Protein AF-A0A9E3I0H9-F1 (afdb_monomer_lite)

Radius of gyration: 27.9 Å; chains: 1; bounding box: 66×52×66 Å

Secondary structure (DSSP, 8-state):
------SSSSS-----------------------PPPPHHHHHHHHHHTS-HHHHHHHHHHHHHHHHHHHHHHHHHHHHHHHS-GGG--HHHHHHHHHHHHHHHHHHHHHHHHHHHHHHTT---TT---

pLDDT: mean 82.08, std 21.47, range [36.59, 98.31]

Sequence (129 aa):
MKIVKNATLWSLLILISLADSGCSKKEEEEEKPAAKPSFYAKVKTEAEQKEPEELRTEVMKYKEQITAKKLELEKLTTKLQTVPFEEILEEDGKRLEELNRSISTLKKRYDVYIQELRKKGEDTSGLEI

Structure (mmCIF, N/CA/C/O backbone):
data_AF-A0A9E3I0H9-F1
#
_entry.id   AF-A0A9E3I0H9-F1
#
loop_
_atom_site.group_PDB
_atom_site.id
_atom_site.type_symbol
_atom_site.label_atom_id
_atom_site.label_alt_id
_atom_site.label_comp_id
_atom_site.label_asym_id
_atom_site.label_entity_id
_atom_site.label_seq_id
_atom_site.pdbx_PDB_ins_code
_atom_site.Cartn_x
_atom_site.Cartn_y
_atom_site.Cartn_z
_atom_site.occupancy
_atom_site.B_iso_or_equiv
_atom_site.auth_seq_id
_atom_site.auth_comp_id
_atom_site.auth_asym_id
_atom_site.auth_atom_id
_atom_site.pdbx_PDB_model_num
ATOM 1 N N . MET A 1 1 ? -46.914 -38.602 25.830 1.00 42.06 1 MET A N 1
ATOM 2 C CA . MET A 1 1 ? -45.746 -38.583 26.742 1.00 42.06 1 MET A CA 1
ATOM 3 C C . MET A 1 1 ? -44.578 -39.309 26.095 1.00 42.06 1 MET A C 1
ATOM 5 O O . MET A 1 1 ? -44.730 -40.489 25.807 1.00 42.06 1 MET A O 1
ATOM 9 N N . LYS A 1 2 ? -43.451 -38.620 25.880 1.00 36.59 2 LYS A N 1
ATOM 10 C CA . LYS A 1 2 ? -42.071 -39.132 26.021 1.00 36.59 2 LYS A CA 1
ATOM 11 C C . LYS A 1 2 ? -41.110 -37.969 25.768 1.00 36.59 2 LYS A C 1
ATOM 13 O O . LYS A 1 2 ? -40.654 -37.704 24.666 1.00 36.59 2 LYS A O 1
ATOM 18 N N . ILE A 1 3 ? -40.939 -37.234 26.856 1.00 46.12 3 ILE A N 1
ATOM 19 C CA . ILE A 1 3 ? -39.982 -36.164 27.091 1.00 46.12 3 ILE A CA 1
ATOM 20 C C . ILE A 1 3 ? -38.600 -36.817 27.247 1.00 46.12 3 ILE A C 1
ATOM 22 O O . ILE A 1 3 ? -38.444 -37.750 28.032 1.00 46.12 3 ILE A O 1
ATOM 26 N N . VAL A 1 4 ? -37.655 -36.346 26.432 1.00 48.09 4 VAL A N 1
ATOM 27 C CA . VAL A 1 4 ? -36.259 -36.016 26.767 1.00 48.09 4 VAL A CA 1
ATOM 28 C C . VAL A 1 4 ? -35.509 -37.013 27.669 1.00 48.09 4 VAL A C 1
ATOM 30 O O . VAL A 1 4 ? -35.656 -37.011 28.887 1.00 48.09 4 VAL A O 1
ATOM 33 N N . LYS A 1 5 ? -34.614 -37.814 27.076 1.00 50.50 5 LYS A N 1
ATOM 34 C CA . LYS A 1 5 ? -33.576 -38.578 27.792 1.00 50.50 5 LYS A CA 1
ATOM 35 C C . LYS A 1 5 ? -32.272 -38.579 26.994 1.00 50.50 5 LYS A C 1
ATOM 37 O O . LYS A 1 5 ? -31.939 -39.593 26.404 1.00 50.50 5 LYS A O 1
ATOM 42 N N . ASN A 1 6 ? -31.570 -37.447 26.933 1.00 54.28 6 ASN A N 1
ATOM 43 C CA . ASN A 1 6 ? -30.224 -37.401 26.336 1.00 54.28 6 ASN A CA 1
ATOM 44 C C . ASN A 1 6 ? -29.283 -36.370 26.993 1.00 54.28 6 ASN A C 1
ATOM 46 O O . ASN A 1 6 ? -28.329 -35.920 26.373 1.00 54.28 6 ASN A O 1
ATOM 50 N N . ALA A 1 7 ? -29.535 -35.993 28.252 1.00 53.59 7 ALA A N 1
ATOM 51 C CA . ALA A 1 7 ? -28.818 -34.906 28.933 1.00 53.59 7 ALA A CA 1
ATOM 52 C C . ALA A 1 7 ? -28.111 -35.327 30.239 1.00 53.59 7 ALA A C 1
ATOM 54 O O . ALA A 1 7 ? -27.888 -34.495 31.110 1.00 53.59 7 ALA A O 1
ATOM 55 N N . THR A 1 8 ? -27.763 -36.607 30.409 1.00 52.84 8 THR A N 1
ATOM 56 C CA . THR A 1 8 ? -27.234 -37.123 31.691 1.00 52.84 8 THR A CA 1
ATOM 57 C C . THR A 1 8 ? -26.112 -38.153 31.536 1.00 52.84 8 THR A C 1
ATOM 59 O O . THR A 1 8 ? -26.017 -39.084 32.328 1.00 52.84 8 THR A O 1
ATOM 62 N N . LEU A 1 9 ? -25.235 -38.009 30.535 1.00 48.41 9 LEU A N 1
ATOM 63 C CA . LEU A 1 9 ? -24.128 -38.963 30.352 1.00 48.41 9 LEU A CA 1
ATOM 64 C C . LEU A 1 9 ? -22.758 -38.347 30.023 1.00 48.41 9 LEU A C 1
ATOM 66 O O . LEU A 1 9 ? -21.929 -39.002 29.408 1.00 48.41 9 LEU A O 1
ATOM 70 N N . TRP A 1 10 ? -22.511 -37.100 30.434 1.00 43.28 10 TRP A N 1
ATOM 71 C CA . TRP A 1 10 ? -21.215 -36.411 30.267 1.00 43.28 10 TRP A CA 1
ATOM 72 C C . TRP A 1 10 ? -20.662 -35.851 31.595 1.00 43.28 10 TRP A C 1
ATOM 74 O O . TRP A 1 10 ? -19.885 -34.907 31.611 1.00 43.28 10 TRP A O 1
ATOM 84 N N . SER A 1 11 ? -21.069 -36.436 32.730 1.00 42.28 11 SER A N 1
ATOM 85 C CA . SER A 1 11 ? -20.668 -36.008 34.086 1.00 42.28 11 SER A CA 1
ATOM 86 C C . SER A 1 11 ? -19.766 -37.020 34.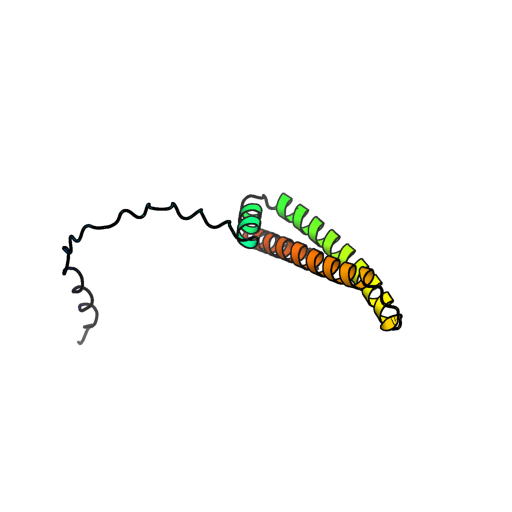814 1.00 42.28 11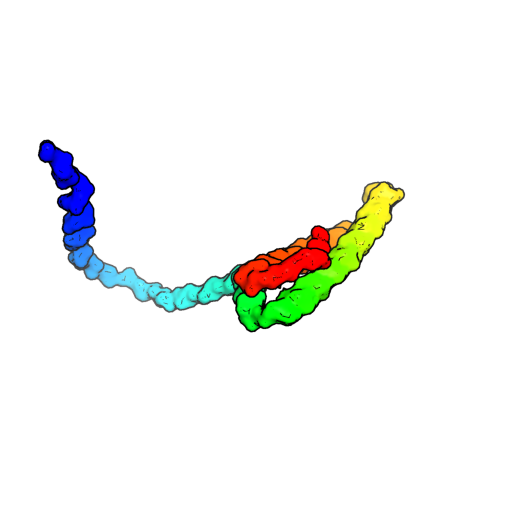 SER A C 1
ATOM 88 O O . SER A 1 11 ? -19.658 -36.973 36.037 1.00 42.28 11 SER A O 1
ATOM 90 N N . LEU A 1 12 ? -19.128 -37.956 34.104 1.00 46.06 12 LEU A N 1
ATOM 91 C CA . LEU A 1 12 ? -18.346 -39.031 34.731 1.00 46.06 12 LEU A CA 1
ATOM 92 C C . LEU A 1 12 ? -16.999 -39.255 34.026 1.00 46.06 12 LEU A C 1
ATOM 94 O O . LEU A 1 12 ? -16.739 -40.312 33.463 1.00 46.06 12 LEU A O 1
ATOM 98 N N . LEU A 1 13 ? -16.153 -38.224 34.010 1.00 47.00 13 LEU A N 1
ATOM 99 C CA . LEU A 1 13 ? -14.759 -38.324 33.553 1.00 47.00 13 LEU A CA 1
ATOM 100 C C . LEU A 1 13 ? -13.880 -37.285 34.268 1.00 47.00 13 LEU A C 1
ATOM 102 O O . LEU A 1 13 ? -13.099 -36.557 33.666 1.00 47.00 13 LEU A O 1
ATOM 106 N N . ILE A 1 14 ? -14.070 -37.188 35.585 1.00 53.91 14 ILE A N 1
ATOM 107 C CA . ILE A 1 14 ? -13.214 -36.445 36.511 1.00 53.91 14 ILE A CA 1
ATOM 108 C C . ILE A 1 14 ? -12.919 -37.408 37.663 1.00 53.91 14 ILE A C 1
ATOM 110 O O . ILE A 1 14 ? -13.870 -37.886 38.276 1.00 53.91 14 ILE A O 1
ATOM 114 N N . LEU A 1 15 ? -11.628 -37.640 37.935 1.00 49.47 15 LEU A N 1
ATOM 115 C CA . LEU A 1 15 ? -10.981 -38.526 38.931 1.00 49.47 15 LEU A CA 1
ATOM 116 C C . LEU A 1 15 ? -10.282 -39.733 38.288 1.00 49.47 15 LEU A C 1
ATOM 118 O O . LEU A 1 15 ? -10.897 -40.424 37.488 1.00 49.47 15 LEU A O 1
ATOM 122 N N . ILE A 1 16 ? -9.036 -39.992 38.732 1.00 46.72 16 ILE A N 1
ATOM 123 C CA . ILE A 1 16 ? -7.984 -40.910 38.218 1.00 46.72 16 ILE A CA 1
ATOM 124 C C . ILE A 1 16 ? -7.006 -40.127 37.306 1.00 46.72 16 ILE A C 1
ATOM 126 O O . ILE A 1 16 ? -7.365 -39.771 36.195 1.00 46.72 16 ILE A O 1
ATOM 130 N N . SER A 1 17 ? -5.778 -39.744 37.675 1.00 44.69 17 SER A N 1
ATOM 131 C CA . SER A 1 17 ? -4.903 -40.122 38.790 1.00 44.69 17 SER A CA 1
ATOM 132 C C . SER A 1 17 ? -3.887 -39.009 39.069 1.00 44.69 17 SER A C 1
ATOM 134 O O . SER A 1 17 ? -3.223 -38.525 38.155 1.00 44.69 17 SER A O 1
ATOM 136 N N . LEU A 1 18 ? -3.727 -38.658 40.345 1.00 49.72 18 LEU A N 1
ATOM 137 C CA . LEU A 1 18 ? -2.473 -38.124 40.872 1.00 49.72 18 LEU A CA 1
ATOM 138 C C . LEU A 1 18 ? -1.513 -39.290 41.158 1.00 49.72 18 LEU A C 1
ATOM 140 O O . LEU A 1 18 ? -1.969 -40.367 41.537 1.00 49.72 18 LEU A O 1
ATOM 144 N N . ALA A 1 19 ? -0.217 -38.973 41.092 1.00 48.56 19 ALA A N 1
ATOM 145 C CA . ALA A 1 19 ? 0.951 -39.714 41.579 1.00 48.56 19 ALA A CA 1
ATOM 146 C C . ALA A 1 19 ? 1.727 -40.548 40.544 1.00 48.56 19 ALA A C 1
ATOM 148 O O . ALA A 1 19 ? 1.590 -41.762 40.477 1.00 48.56 19 ALA A O 1
ATOM 149 N N . ASP A 1 20 ? 2.657 -39.876 39.859 1.00 45.09 20 ASP A N 1
ATOM 150 C CA . ASP A 1 20 ? 3.989 -40.430 39.606 1.00 45.09 20 ASP A CA 1
ATOM 151 C C . ASP A 1 20 ? 5.034 -39.370 39.991 1.00 45.09 20 ASP A C 1
ATOM 153 O O . ASP A 1 20 ? 5.260 -38.376 39.298 1.00 45.09 20 ASP A O 1
ATOM 157 N N . SER A 1 21 ? 5.609 -39.555 41.179 1.00 53.97 21 SER A N 1
ATOM 158 C CA . SER A 1 21 ? 6.717 -38.773 41.720 1.00 53.97 21 SER A CA 1
ATOM 159 C C . SER A 1 21 ? 8.022 -39.443 41.295 1.00 53.97 21 SER A C 1
ATOM 161 O O . SER A 1 21 ? 8.519 -40.328 41.988 1.00 53.97 21 SER A O 1
ATOM 163 N N . GLY A 1 22 ? 8.580 -39.021 40.161 1.00 44.38 22 GLY A N 1
ATOM 164 C CA . GLY A 1 22 ? 9.881 -39.469 39.658 1.00 44.38 22 GLY A CA 1
ATOM 165 C C . GLY A 1 22 ? 10.827 -38.292 39.432 1.00 44.38 22 GLY A C 1
ATOM 166 O O . GLY A 1 22 ? 10.833 -37.674 38.375 1.00 44.38 22 GLY A O 1
ATOM 167 N N . CYS A 1 23 ? 11.629 -37.973 40.445 1.00 56.94 23 CYS A N 1
ATOM 168 C CA . CYS A 1 23 ? 12.692 -36.973 40.410 1.00 56.94 23 CYS A CA 1
ATOM 169 C C . CYS A 1 23 ? 13.856 -37.456 39.523 1.00 56.94 23 CYS A C 1
ATOM 171 O O . CYS A 1 23 ? 14.394 -38.523 39.806 1.00 56.94 23 CYS A O 1
ATOM 173 N N . SER A 1 24 ? 14.258 -36.693 38.493 1.00 39.53 24 SER A N 1
ATOM 174 C CA . SER A 1 24 ? 15.663 -36.471 38.065 1.00 39.53 24 SER A CA 1
ATOM 175 C C . SER A 1 24 ? 15.745 -35.793 36.692 1.00 39.53 24 SER A C 1
ATOM 177 O O . SER A 1 24 ? 15.908 -36.456 35.674 1.00 39.53 24 SER A O 1
ATOM 179 N N . LYS A 1 25 ? 15.687 -34.462 36.681 1.00 44.09 25 LYS A N 1
ATOM 180 C CA . LYS A 1 25 ? 16.672 -33.560 36.057 1.00 44.09 25 LYS A CA 1
ATOM 181 C C . LYS A 1 25 ? 16.080 -32.158 36.047 1.00 44.09 25 LYS A C 1
ATOM 183 O O . LYS A 1 25 ? 15.039 -31.913 35.454 1.00 44.09 25 LYS A O 1
ATOM 188 N N . LYS A 1 26 ? 16.765 -31.261 36.754 1.00 48.66 26 LYS A N 1
ATOM 189 C CA . LYS A 1 26 ? 16.652 -29.820 36.558 1.00 48.66 26 LYS A CA 1
ATOM 190 C C . LYS A 1 26 ? 17.047 -29.537 35.114 1.00 48.66 26 LYS A C 1
ATOM 192 O O . LYS A 1 26 ? 18.230 -29.582 34.799 1.00 48.66 26 LYS A O 1
ATOM 197 N N . GLU A 1 27 ? 16.066 -29.279 34.273 1.00 43.22 27 GLU A N 1
ATOM 198 C CA . GLU A 1 27 ? 16.239 -28.372 33.153 1.00 43.22 27 GLU A CA 1
ATOM 199 C C . GLU A 1 27 ? 15.399 -27.161 33.518 1.00 43.22 27 GLU A C 1
ATOM 201 O O . GLU A 1 27 ? 14.230 -27.268 33.890 1.00 43.22 27 GLU A O 1
ATOM 206 N N . GLU A 1 28 ? 16.109 -26.049 33.605 1.00 39.78 28 GLU A N 1
ATOM 207 C CA . GLU A 1 28 ? 15.607 -24.730 33.914 1.00 39.78 28 GLU A CA 1
ATOM 208 C C . GLU A 1 28 ? 14.351 -24.470 33.076 1.00 39.78 28 GLU A C 1
ATOM 210 O O . GLU A 1 28 ? 14.335 -24.732 31.872 1.00 39.78 28 GLU A O 1
ATOM 215 N N . GLU A 1 29 ? 13.289 -23.970 33.719 1.00 41.91 29 GLU A N 1
ATOM 216 C CA . GLU A 1 29 ? 12.256 -23.212 33.021 1.00 41.91 29 GLU A CA 1
ATOM 217 C C . GLU A 1 29 ? 12.961 -22.024 32.367 1.00 41.91 29 GLU A C 1
ATOM 219 O O . GLU A 1 29 ? 13.110 -20.947 32.943 1.00 41.91 29 GLU A O 1
ATOM 224 N N . GLU A 1 30 ? 13.459 -22.257 31.159 1.00 41.62 30 GLU A N 1
ATOM 225 C CA . GLU A 1 30 ? 13.789 -21.216 30.218 1.00 41.62 30 GLU A CA 1
ATOM 226 C C . GLU A 1 30 ? 12.449 -20.556 29.889 1.00 41.62 30 GLU A C 1
ATOM 228 O O . GLU A 1 30 ? 11.616 -21.097 29.154 1.00 41.62 30 GLU A O 1
ATOM 233 N N . GLU A 1 31 ? 12.199 -19.424 30.548 1.00 47.69 31 GLU A N 1
ATOM 234 C CA . GLU A 1 31 ? 11.137 -18.482 30.235 1.00 47.69 31 GLU A CA 1
ATOM 235 C C . GLU A 1 31 ? 11.149 -18.267 28.719 1.00 47.69 31 GLU A C 1
ATOM 237 O O . GLU A 1 31 ? 11.983 -17.546 28.170 1.00 47.69 31 GLU A O 1
ATOM 242 N N . LYS A 1 32 ? 10.259 -18.983 28.023 1.00 44.19 32 LYS A N 1
ATOM 243 C CA . LYS A 1 32 ? 10.126 -18.942 26.572 1.00 44.19 32 LYS A CA 1
ATOM 244 C C . LYS A 1 32 ? 10.013 -17.466 26.189 1.00 44.19 32 LYS A C 1
ATOM 246 O O . LYS A 1 32 ? 9.013 -16.852 26.572 1.00 44.19 32 LYS A O 1
ATOM 251 N N . PRO A 1 33 ? 10.986 -16.873 25.471 1.00 49.28 33 PRO A N 1
ATOM 252 C CA . PRO A 1 33 ? 10.955 -15.447 25.196 1.00 49.28 33 PRO A CA 1
ATOM 253 C C . PRO A 1 33 ? 9.639 -15.148 24.488 1.00 49.28 33 PRO A C 1
ATOM 255 O O . PRO A 1 33 ? 9.339 -15.760 23.457 1.00 49.28 33 PRO A O 1
ATOM 258 N N . ALA A 1 34 ? 8.828 -14.272 25.091 1.00 60.72 34 ALA A N 1
ATOM 259 C CA . ALA A 1 34 ? 7.513 -13.904 24.588 1.00 60.72 34 ALA A CA 1
ATOM 260 C C . ALA A 1 34 ? 7.607 -13.664 23.076 1.00 60.72 34 ALA A C 1
ATOM 262 O O . ALA A 1 34 ? 8.354 -12.796 22.613 1.00 60.72 34 ALA A O 1
ATOM 263 N N . ALA A 1 35 ? 6.915 -14.502 22.299 1.00 69.50 35 ALA A N 1
ATOM 264 C CA . ALA A 1 35 ? 7.007 -14.481 20.849 1.00 69.50 35 ALA A CA 1
ATOM 265 C C . ALA A 1 35 ? 6.728 -13.056 20.350 1.00 69.50 35 ALA A C 1
ATOM 267 O O . ALA A 1 35 ? 5.686 -12.476 20.662 1.00 69.50 35 ALA A O 1
ATOM 268 N N . LYS A 1 36 ? 7.672 -12.472 19.596 1.00 72.62 36 LYS A N 1
ATOM 269 C CA . LYS A 1 36 ? 7.515 -11.117 19.051 1.00 72.62 36 LYS A CA 1
ATOM 270 C C . LYS A 1 36 ? 6.188 -11.049 18.280 1.00 72.62 36 LYS A C 1
ATOM 272 O O . LYS A 1 36 ? 5.981 -11.883 17.395 1.00 72.62 36 LYS A O 1
ATOM 277 N N . PRO A 1 37 ? 5.306 -10.072 18.565 1.00 76.00 37 PRO A N 1
ATOM 278 C CA . PRO A 1 37 ? 4.014 -10.009 17.901 1.00 76.00 37 PRO A CA 1
ATOM 279 C C . PRO A 1 37 ? 4.202 -9.820 16.395 1.00 76.00 37 PRO A C 1
ATOM 281 O O . PRO A 1 37 ? 5.108 -9.101 15.951 1.00 7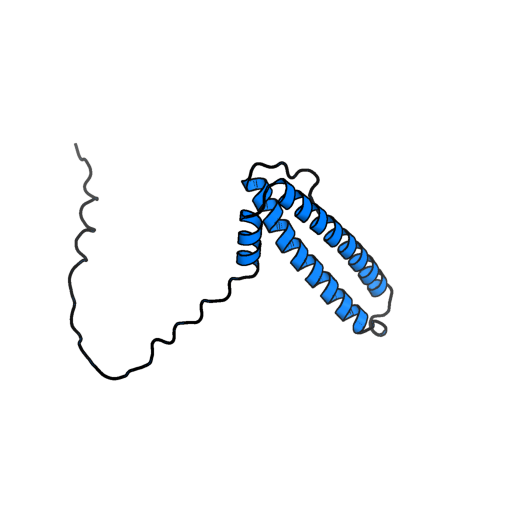6.00 37 PRO A O 1
ATOM 284 N N . SER A 1 38 ? 3.349 -10.485 15.613 1.00 88.69 38 SER A N 1
ATOM 285 C CA . SER A 1 38 ? 3.376 -10.400 14.153 1.00 88.69 38 SER A CA 1
ATOM 286 C C . SER A 1 38 ? 3.172 -8.954 13.692 1.00 88.69 38 SER A C 1
ATOM 288 O O . SER A 1 38 ? 2.565 -8.142 14.393 1.00 88.69 38 SER A O 1
ATOM 290 N N . PHE A 1 39 ? 3.664 -8.617 12.495 1.00 89.62 39 PHE A N 1
ATOM 291 C CA . PHE A 1 39 ? 3.466 -7.285 11.911 1.00 89.62 39 PHE A CA 1
ATOM 292 C C . PHE A 1 39 ? 1.991 -6.866 11.938 1.00 89.62 39 PHE A C 1
ATOM 294 O O . PHE A 1 39 ? 1.671 -5.764 12.368 1.00 89.62 39 PHE A O 1
ATOM 301 N N . TYR A 1 40 ? 1.096 -7.774 11.541 1.00 89.81 40 TYR A N 1
ATOM 302 C CA . TYR A 1 40 ? -0.339 -7.512 11.530 1.00 89.81 40 TYR A CA 1
ATOM 303 C C . TYR A 1 40 ? -0.883 -7.231 12.935 1.00 89.81 40 TYR A C 1
ATOM 305 O O . TYR A 1 40 ? -1.621 -6.269 13.109 1.00 89.81 40 TYR A O 1
ATOM 313 N N . ALA A 1 41 ? -0.480 -8.013 13.944 1.00 91.38 41 ALA A N 1
ATOM 314 C CA . ALA A 1 41 ? -0.904 -7.787 15.325 1.00 91.38 41 ALA A CA 1
ATOM 315 C C . ALA A 1 41 ? -0.469 -6.403 15.831 1.00 91.38 41 ALA A C 1
ATOM 317 O O . ALA A 1 41 ? -1.283 -5.682 16.396 1.00 91.38 41 ALA A O 1
ATOM 318 N N . LYS A 1 42 ? 0.777 -5.996 15.550 1.00 93.88 42 LYS A N 1
ATOM 319 C CA . LYS A 1 42 ? 1.286 -4.667 15.928 1.00 93.88 42 LYS A CA 1
ATOM 320 C C . LYS A 1 42 ? 0.481 -3.537 15.287 1.00 93.88 42 LYS A C 1
ATOM 322 O O . LYS A 1 42 ? 0.058 -2.624 15.981 1.00 93.88 42 LYS A O 1
ATOM 327 N N . VAL A 1 43 ? 0.257 -3.617 13.976 1.00 95.38 43 VAL A N 1
ATOM 328 C CA . VAL A 1 43 ? -0.482 -2.589 13.225 1.00 95.38 43 VAL A CA 1
ATOM 329 C C . VAL A 1 43 ? -1.955 -2.544 13.646 1.00 95.38 43 VAL A C 1
ATOM 331 O O . VAL A 1 43 ? -2.538 -1.469 13.701 1.00 95.38 43 VAL A O 1
ATOM 334 N N . LYS A 1 44 ? -2.558 -3.690 13.986 1.00 95.50 44 LYS A N 1
ATOM 335 C CA . LYS A 1 44 ? -3.929 -3.752 14.509 1.00 95.50 44 LYS A CA 1
ATOM 336 C C . LYS A 1 44 ? -4.046 -3.053 15.861 1.00 95.50 44 LYS A C 1
ATOM 338 O O . LYS A 1 44 ? -4.932 -2.226 16.024 1.00 95.50 44 LYS A O 1
ATOM 343 N N . THR A 1 45 ? -3.136 -3.338 16.792 1.00 96.00 45 THR A N 1
ATOM 344 C CA . THR A 1 45 ? -3.106 -2.664 18.098 1.00 96.00 45 THR A CA 1
ATOM 345 C C . THR A 1 45 ? -2.881 -1.159 17.951 1.00 96.00 45 THR A C 1
ATOM 347 O O . THR A 1 45 ? -3.546 -0.385 18.628 1.00 96.00 45 THR A O 1
ATOM 350 N N . GLU A 1 46 ? -1.994 -0.736 17.044 1.00 96.00 46 GLU A N 1
ATOM 351 C CA . GLU A 1 46 ? -1.797 0.685 16.726 1.00 96.00 46 GLU A CA 1
ATOM 352 C C . GLU A 1 46 ? -3.097 1.333 16.216 1.00 96.00 46 GLU A C 1
ATOM 354 O O . GLU A 1 46 ? -3.456 2.417 16.662 1.00 96.00 46 GLU A O 1
ATOM 359 N N . ALA A 1 47 ? -3.827 0.663 15.318 1.00 96.38 47 ALA A N 1
ATOM 360 C CA . ALA A 1 47 ? -5.072 1.183 14.758 1.00 96.38 47 ALA A CA 1
ATOM 361 C C . ALA A 1 47 ? -6.192 1.308 15.807 1.00 96.38 47 ALA A C 1
ATOM 363 O O . ALA A 1 47 ? -6.884 2.321 15.846 1.00 96.38 47 ALA A O 1
ATOM 364 N N . GLU A 1 48 ? -6.356 0.305 16.673 1.00 97.12 48 GLU A N 1
ATOM 365 C CA . GLU A 1 48 ? -7.390 0.287 17.723 1.00 97.12 48 GLU A CA 1
ATOM 366 C C . GLU A 1 48 ? -7.257 1.491 18.676 1.00 97.12 48 GLU A C 1
ATOM 368 O O . GLU A 1 48 ? -8.264 2.065 19.100 1.00 97.12 48 GLU A O 1
ATOM 373 N N . GLN A 1 49 ? -6.016 1.908 18.952 1.00 97.19 49 GLN A N 1
ATOM 374 C CA . GLN A 1 49 ? -5.673 3.022 19.843 1.00 97.19 49 GLN A CA 1
ATOM 375 C C . GLN A 1 49 ? -5.859 4.413 19.223 1.00 97.19 49 GLN A C 1
ATOM 377 O O . GLN A 1 49 ? -5.826 5.400 19.952 1.00 97.19 49 GLN A O 1
ATOM 382 N N . LYS A 1 50 ? -6.027 4.511 17.901 1.00 96.94 50 LYS A N 1
ATOM 383 C CA . LYS A 1 50 ? -6.158 5.791 17.194 1.00 96.94 50 LYS A CA 1
ATOM 384 C C . LYS A 1 50 ? -7.605 6.248 17.121 1.00 96.94 50 LYS A C 1
ATOM 386 O O . LYS A 1 50 ? -8.505 5.445 16.873 1.00 96.94 50 LYS A O 1
ATOM 391 N N . GLU A 1 51 ? -7.827 7.547 17.253 1.00 97.50 51 GLU A N 1
ATOM 392 C CA . GLU A 1 51 ? -9.142 8.145 17.026 1.00 97.50 51 GLU A CA 1
ATOM 393 C C . GLU A 1 51 ? -9.528 8.112 15.533 1.00 97.50 51 GLU A C 1
ATOM 395 O O . GLU A 1 51 ? -8.646 8.066 14.666 1.00 97.50 51 GLU A O 1
ATOM 400 N N . PRO A 1 52 ? -10.833 8.138 15.198 1.00 97.06 52 PRO A N 1
ATOM 401 C CA . PRO A 1 52 ? -11.305 8.106 13.813 1.00 97.06 52 PRO A CA 1
ATOM 402 C C . PRO A 1 52 ? -10.639 9.127 12.878 1.00 97.06 52 PRO A C 1
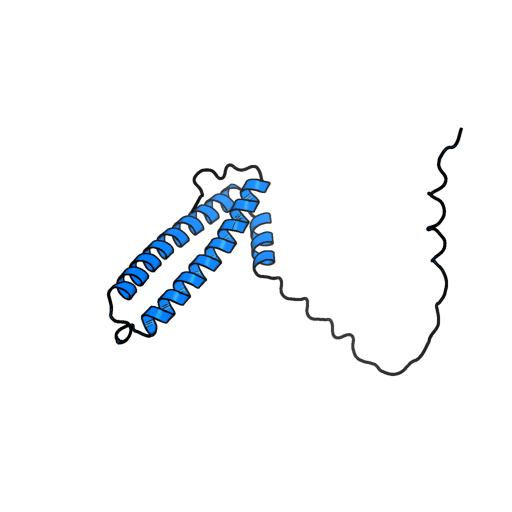ATOM 404 O O . PRO A 1 52 ? -10.225 8.781 11.770 1.00 97.06 52 PRO A O 1
ATOM 407 N N . GLU A 1 53 ? -10.465 10.372 13.327 1.00 96.62 53 GLU A N 1
ATOM 408 C CA . GLU A 1 53 ? -9.838 11.431 12.523 1.00 96.62 53 GLU A CA 1
ATOM 409 C C . GLU A 1 53 ? -8.360 11.136 12.212 1.00 96.62 53 GLU A C 1
ATOM 411 O O . GLU A 1 53 ? -7.890 11.347 11.086 1.00 96.62 53 GLU A O 1
ATOM 416 N N . GLU A 1 54 ? -7.627 10.582 13.181 1.00 97.56 54 GLU A N 1
ATOM 417 C CA . GLU A 1 54 ? -6.236 10.170 12.989 1.00 97.56 54 GLU A CA 1
ATOM 418 C C . GLU A 1 54 ? -6.135 8.985 12.030 1.00 97.56 54 GLU A C 1
ATOM 420 O O . GLU A 1 54 ? -5.291 8.979 11.132 1.00 97.56 54 GLU A O 1
ATOM 425 N N . LEU A 1 55 ? -7.014 7.989 12.188 1.00 97.50 55 LEU A N 1
ATOM 426 C CA . LEU A 1 55 ? -7.089 6.846 11.281 1.00 97.50 55 LEU A CA 1
ATOM 427 C C . LEU A 1 55 ? -7.352 7.304 9.847 1.00 97.50 55 LEU A C 1
ATOM 429 O O . LEU A 1 55 ? -6.677 6.844 8.928 1.00 97.50 55 LEU A O 1
ATOM 433 N N . ARG A 1 56 ? -8.282 8.245 9.650 1.00 96.75 56 ARG A N 1
ATOM 434 C CA . ARG A 1 56 ? -8.604 8.794 8.328 1.00 96.75 56 ARG A CA 1
ATOM 435 C C . ARG A 1 56 ? -7.417 9.526 7.712 1.00 96.75 56 ARG A C 1
ATOM 437 O O . ARG A 1 56 ? -7.120 9.324 6.536 1.00 96.75 56 ARG A O 1
ATOM 444 N N . THR A 1 57 ? -6.704 10.315 8.512 1.00 97.25 57 THR A N 1
ATOM 445 C CA . THR A 1 57 ? -5.484 11.015 8.083 1.00 97.25 57 THR A CA 1
ATOM 446 C C . THR A 1 57 ? -4.402 10.032 7.633 1.00 97.25 57 THR A C 1
ATOM 448 O O . THR A 1 57 ? -3.831 10.177 6.552 1.00 97.25 57 THR A O 1
ATOM 451 N N . GLU A 1 58 ? -4.151 8.984 8.418 1.00 97.38 58 GLU A N 1
ATOM 452 C CA . GLU A 1 58 ? -3.160 7.958 8.080 1.00 97.38 58 GLU A CA 1
ATOM 453 C C . GLU A 1 58 ? -3.568 7.141 6.846 1.00 97.38 58 GLU A C 1
ATOM 455 O O . GLU A 1 58 ? -2.739 6.860 5.981 1.00 97.38 58 GLU A O 1
ATOM 460 N N . VAL A 1 59 ? -4.853 6.804 6.708 1.00 97.69 59 VAL A N 1
ATOM 461 C CA . VAL A 1 59 ? -5.386 6.125 5.519 1.00 97.69 59 VAL A CA 1
ATOM 462 C C . VAL A 1 59 ? -5.170 6.960 4.260 1.00 97.69 59 VAL A C 1
ATOM 464 O O . VAL A 1 59 ? -4.672 6.427 3.267 1.00 97.69 59 VAL A O 1
ATOM 467 N N . MET A 1 60 ? -5.480 8.259 4.302 1.00 97.50 60 MET A N 1
ATOM 468 C CA . MET A 1 60 ? -5.243 9.175 3.180 1.00 97.50 60 MET A CA 1
ATOM 469 C C . MET A 1 60 ? -3.761 9.229 2.809 1.00 97.50 60 MET A C 1
ATOM 471 O O . MET A 1 60 ? -3.397 9.055 1.646 1.00 97.50 60 MET A O 1
ATOM 475 N N . LYS A 1 61 ? -2.891 9.346 3.812 1.00 97.62 61 LYS A N 1
ATOM 476 C CA . LYS A 1 61 ? -1.440 9.339 3.626 1.00 97.62 61 LYS A CA 1
ATOM 477 C C . LYS A 1 61 ? -0.935 8.027 3.015 1.00 97.62 61 LYS A C 1
ATOM 479 O O . LYS A 1 61 ? -0.030 8.039 2.178 1.00 97.62 61 LYS A O 1
ATOM 484 N N . TYR A 1 62 ? -1.475 6.875 3.417 1.00 97.81 62 TYR A N 1
ATOM 485 C CA . TYR A 1 62 ? -1.122 5.596 2.796 1.00 97.81 62 TYR A CA 1
ATOM 486 C C . TYR A 1 62 ? -1.657 5.489 1.369 1.00 97.81 62 TYR A C 1
ATOM 488 O O . TYR A 1 62 ? -0.926 5.020 0.498 1.00 97.81 62 TYR A O 1
ATOM 496 N N . LYS A 1 63 ? -2.878 5.962 1.101 1.00 97.56 63 LYS A N 1
ATOM 497 C CA . LYS A 1 63 ? -3.451 6.025 -0.249 1.00 97.56 63 LYS A CA 1
ATOM 498 C C . LYS A 1 63 ? -2.578 6.839 -1.199 1.00 97.56 63 LYS A C 1
ATOM 500 O O . LYS A 1 63 ? -2.255 6.357 -2.286 1.00 97.56 63 LYS A O 1
ATOM 505 N N . GLU A 1 64 ? -2.142 8.023 -0.785 1.00 97.62 64 GLU A N 1
ATOM 506 C CA . GLU A 1 64 ? -1.251 8.876 -1.577 1.00 97.62 64 GLU A CA 1
ATOM 507 C C . GLU A 1 64 ? 0.088 8.187 -1.859 1.00 97.62 64 GLU A C 1
ATOM 509 O O . GLU A 1 64 ? 0.510 8.096 -3.013 1.00 97.62 64 GLU A O 1
ATOM 514 N N . GLN A 1 65 ? 0.727 7.616 -0.832 1.00 98.06 65 GLN A N 1
ATOM 515 C CA . GLN A 1 65 ? 1.996 6.899 -0.992 1.00 98.06 65 GLN A CA 1
ATOM 516 C C . GLN A 1 65 ? 1.874 5.670 -1.898 1.00 98.06 65 GLN A C 1
ATOM 518 O O . GLN A 1 65 ? 2.758 5.419 -2.718 1.00 98.06 65 GLN A O 1
ATOM 523 N N . ILE A 1 66 ? 0.797 4.893 -1.761 1.00 98.25 66 ILE A N 1
ATOM 524 C CA . ILE A 1 66 ? 0.539 3.728 -2.614 1.00 98.25 66 ILE A CA 1
ATOM 525 C C . ILE A 1 66 ? 0.331 4.179 -4.057 1.00 98.25 66 ILE A C 1
ATOM 527 O O . ILE A 1 66 ? 0.924 3.592 -4.957 1.00 98.25 66 ILE A O 1
ATOM 531 N N . THR A 1 67 ? -0.461 5.227 -4.279 1.00 97.94 67 THR A N 1
ATOM 532 C CA . THR A 1 67 ? -0.740 5.759 -5.620 1.00 97.94 67 THR A CA 1
ATOM 533 C C . THR A 1 67 ? 0.537 6.259 -6.288 1.00 97.94 67 THR A C 1
ATOM 535 O O . THR A 1 67 ? 0.837 5.860 -7.411 1.00 97.94 67 THR A O 1
ATOM 538 N N . ALA A 1 68 ? 1.350 7.048 -5.580 1.00 97.94 68 ALA A N 1
ATOM 539 C CA . ALA A 1 68 ? 2.634 7.521 -6.090 1.00 97.94 68 ALA A CA 1
ATOM 540 C C . ALA A 1 68 ? 3.568 6.357 -6.466 1.00 97.94 68 ALA A C 1
ATOM 542 O O . ALA A 1 68 ? 4.146 6.342 -7.552 1.00 97.94 68 ALA A O 1
ATOM 543 N N . LYS A 1 69 ? 3.661 5.330 -5.612 1.00 98.19 69 LYS A N 1
ATOM 544 C CA . LYS A 1 69 ? 4.498 4.153 -5.884 1.00 98.19 69 LYS A CA 1
ATOM 545 C C . LYS A 1 69 ? 3.961 3.273 -7.008 1.00 98.19 69 LYS A C 1
ATOM 547 O O . LYS A 1 69 ? 4.765 2.720 -7.749 1.00 98.19 69 LYS A O 1
ATOM 552 N N . LYS A 1 70 ? 2.638 3.150 -7.168 1.00 97.69 70 LYS A N 1
ATOM 553 C CA . LYS A 1 70 ? 2.030 2.472 -8.327 1.00 97.69 70 LYS A CA 1
ATOM 554 C C . LYS A 1 70 ? 2.421 3.176 -9.629 1.00 97.69 70 LYS A C 1
ATOM 556 O O . LYS A 1 70 ? 2.843 2.504 -10.559 1.00 97.69 70 LYS A O 1
ATOM 561 N N . LEU A 1 71 ? 2.403 4.510 -9.659 1.00 97.75 71 LEU A N 1
ATOM 562 C CA . LEU A 1 71 ? 2.854 5.276 -10.827 1.00 97.75 71 LEU A CA 1
ATOM 563 C C . LEU A 1 71 ? 4.347 5.070 -11.123 1.00 97.75 71 LEU A C 1
ATOM 565 O O . LEU A 1 71 ? 4.747 4.962 -12.281 1.00 97.75 71 LEU A O 1
ATOM 569 N N . GLU A 1 72 ? 5.197 5.012 -10.095 1.00 97.69 72 GLU A N 1
ATOM 570 C CA . GLU A 1 72 ? 6.616 4.675 -10.276 1.00 97.69 72 GLU A CA 1
ATOM 571 C C . GLU A 1 72 ? 6.808 3.247 -10.803 1.00 97.69 72 GLU A C 1
ATOM 573 O O . GLU A 1 72 ? 7.619 3.030 -11.705 1.00 97.69 72 GLU A O 1
ATOM 578 N N . LEU A 1 73 ? 6.042 2.290 -10.274 1.00 97.38 73 LEU A N 1
ATOM 579 C CA . LEU A 1 73 ? 6.051 0.896 -10.708 1.00 97.38 73 LEU A CA 1
ATOM 580 C C . LEU A 1 73 ? 5.631 0.769 -12.175 1.00 97.38 73 LEU A C 1
ATOM 582 O O . LEU A 1 73 ? 6.287 0.060 -12.935 1.00 97.38 73 LEU A O 1
ATOM 586 N N . GLU A 1 74 ? 4.580 1.475 -12.588 1.00 97.19 74 GLU A N 1
ATOM 587 C CA . GLU A 1 74 ? 4.099 1.508 -13.972 1.00 97.19 74 GLU A CA 1
ATOM 588 C C . GLU A 1 74 ? 5.156 2.072 -14.923 1.00 97.19 74 GLU A C 1
ATOM 590 O O . GLU A 1 74 ? 5.436 1.470 -15.961 1.00 97.19 74 GLU A O 1
ATOM 595 N N . LYS A 1 75 ? 5.809 3.181 -14.553 1.00 96.00 75 LYS A N 1
ATOM 596 C CA . LYS A 1 75 ? 6.900 3.771 -15.346 1.00 96.00 75 LYS A CA 1
ATOM 597 C C . LYS A 1 75 ? 8.072 2.805 -15.506 1.00 96.00 75 LYS A C 1
ATOM 599 O O . LYS A 1 75 ? 8.582 2.643 -16.613 1.00 96.00 75 LYS A O 1
ATOM 604 N N . LEU A 1 76 ? 8.489 2.157 -14.417 1.00 95.75 76 LEU A N 1
ATOM 605 C CA . LEU A 1 76 ? 9.584 1.189 -14.447 1.00 95.75 76 LEU A CA 1
ATOM 606 C C . LEU A 1 76 ? 9.213 -0.045 -15.275 1.00 95.75 76 LEU A C 1
ATOM 608 O O . LEU A 1 76 ? 9.994 -0.473 -16.115 1.00 95.75 76 LEU A O 1
ATOM 612 N N . THR A 1 77 ? 8.003 -0.570 -15.095 1.00 94.12 77 THR A N 1
ATOM 613 C CA . THR A 1 77 ? 7.502 -1.719 -15.863 1.00 94.12 77 THR A CA 1
ATOM 614 C C . THR A 1 77 ? 7.429 -1.392 -17.352 1.00 94.12 77 THR A C 1
ATOM 616 O O . THR A 1 77 ? 7.867 -2.193 -18.169 1.00 94.12 77 THR A O 1
ATOM 619 N N . THR A 1 78 ? 6.964 -0.192 -17.709 1.00 95.19 78 THR A N 1
ATOM 620 C CA . THR A 1 78 ? 6.926 0.269 -19.105 1.00 95.19 78 THR A CA 1
ATOM 621 C C . THR A 1 78 ? 8.333 0.338 -19.697 1.00 95.19 78 THR A C 1
ATOM 623 O O . THR A 1 78 ? 8.564 -0.189 -20.780 1.00 95.19 78 THR A O 1
ATOM 626 N N . LYS A 1 79 ? 9.302 0.916 -18.970 1.00 91.69 79 LYS A N 1
ATOM 627 C C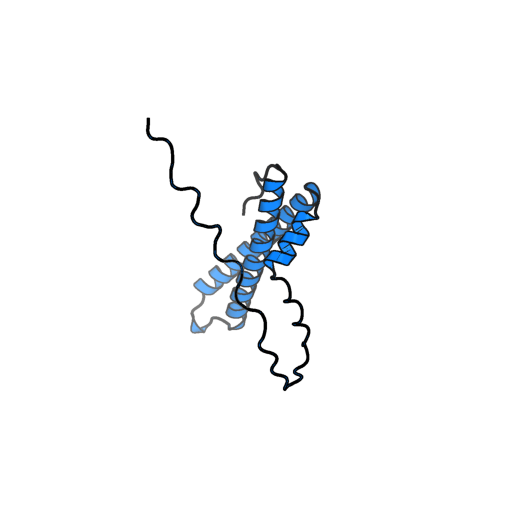A . LYS A 1 79 ? 10.713 0.941 -19.390 1.00 91.69 79 LYS A CA 1
ATOM 628 C C . LYS A 1 79 ? 11.229 -0.480 -19.646 1.00 91.69 79 LYS A C 1
ATOM 630 O O . LYS A 1 79 ? 11.778 -0.746 -20.709 1.00 91.69 79 LYS A O 1
ATOM 635 N N . LEU A 1 80 ? 10.996 -1.396 -18.708 1.00 91.19 80 LEU A N 1
ATOM 636 C CA . LEU A 1 80 ? 11.441 -2.789 -18.802 1.00 91.19 80 LEU A CA 1
ATOM 637 C C . LEU A 1 80 ? 10.781 -3.568 -19.947 1.00 91.19 80 LEU A C 1
ATOM 639 O O . LEU A 1 80 ? 11.402 -4.465 -20.498 1.00 91.19 80 LEU A O 1
ATOM 643 N N . GLN A 1 81 ? 9.552 -3.224 -20.335 1.00 91.75 81 GLN A N 1
ATOM 644 C CA . GLN A 1 81 ? 8.880 -3.827 -21.492 1.00 91.75 81 GLN A CA 1
ATOM 645 C C . GLN A 1 81 ? 9.448 -3.352 -22.835 1.00 91.75 81 GLN A C 1
ATOM 647 O O . GLN A 1 81 ? 9.302 -4.047 -23.837 1.00 91.75 81 GLN A O 1
ATOM 652 N N . THR A 1 82 ? 10.058 -2.165 -22.872 1.00 92.19 82 THR A N 1
ATOM 653 C CA . THR A 1 82 ? 10.606 -1.573 -24.106 1.00 92.19 82 THR A CA 1
ATOM 654 C C . THR A 1 82 ? 12.066 -1.927 -24.376 1.00 92.19 82 THR A C 1
ATOM 656 O O . THR A 1 82 ? 12.542 -1.713 -25.488 1.00 92.19 82 THR A O 1
ATOM 659 N N . VAL A 1 83 ? 12.778 -2.443 -23.375 1.00 87.56 83 VAL A N 1
ATOM 660 C CA . VAL A 1 83 ? 14.214 -2.738 -23.440 1.00 87.56 83 VAL A CA 1
ATOM 661 C C . VAL A 1 83 ? 14.408 -4.243 -23.688 1.00 87.56 83 VAL A C 1
ATOM 663 O O . VAL A 1 83 ? 13.693 -5.040 -23.076 1.00 87.56 83 VAL A O 1
ATOM 666 N N . PRO A 1 84 ? 15.336 -4.664 -24.572 1.00 89.88 84 PRO A N 1
ATOM 667 C CA . PRO A 1 84 ? 15.708 -6.071 -24.715 1.00 89.88 84 PRO A CA 1
ATOM 668 C C . PRO A 1 84 ? 16.095 -6.687 -23.368 1.00 89.88 84 PRO A C 1
ATOM 670 O O . PRO A 1 84 ? 16.704 -6.024 -22.530 1.00 89.88 84 PRO A O 1
ATOM 673 N N . PHE A 1 85 ? 15.759 -7.956 -23.141 1.00 84.75 85 PHE A N 1
ATOM 674 C CA . PHE A 1 85 ? 15.968 -8.591 -21.836 1.00 84.75 85 PHE A CA 1
ATOM 675 C C . PHE A 1 85 ? 17.444 -8.575 -21.404 1.00 84.75 85 PHE A C 1
ATOM 677 O O . PHE A 1 85 ? 17.745 -8.390 -20.228 1.00 84.75 85 PHE A O 1
ATOM 684 N N . GLU A 1 86 ? 18.362 -8.700 -22.361 1.00 88.50 86 GLU A N 1
ATOM 685 C CA . GLU A 1 86 ? 19.813 -8.661 -22.165 1.00 88.50 86 GLU A CA 1
ATOM 686 C C . GLU A 1 86 ? 20.330 -7.281 -21.722 1.00 88.50 86 GLU A C 1
ATOM 688 O O . GLU A 1 86 ? 21.423 -7.181 -21.169 1.00 88.50 86 GLU A O 1
ATOM 693 N N . GLU A 1 87 ? 19.548 -6.224 -21.951 1.00 88.81 87 GLU A N 1
ATOM 694 C CA . GLU A 1 87 ? 19.862 -4.839 -21.588 1.00 88.81 87 GLU A CA 1
ATOM 695 C C . GLU A 1 87 ? 19.189 -4.403 -20.272 1.00 88.81 87 GLU A C 1
ATOM 697 O O . GLU A 1 87 ? 19.415 -3.288 -19.793 1.00 88.81 87 GLU A O 1
ATOM 702 N N . ILE A 1 88 ? 18.374 -5.268 -19.653 1.00 89.25 88 ILE A N 1
ATOM 703 C CA . ILE A 1 88 ? 17.770 -4.985 -18.349 1.00 89.25 88 ILE A CA 1
ATOM 704 C C . ILE A 1 88 ? 18.861 -4.985 -17.277 1.00 89.25 88 ILE A C 1
ATOM 706 O O . ILE A 1 88 ? 19.509 -5.995 -17.003 1.00 89.25 88 ILE A O 1
ATOM 710 N N . LEU A 1 89 ? 19.023 -3.839 -16.617 1.00 90.81 89 LEU A N 1
ATOM 711 C CA . LEU A 1 89 ? 19.960 -3.694 -15.511 1.00 90.81 89 LEU A CA 1
ATOM 712 C C . LEU A 1 89 ? 19.445 -4.440 -14.272 1.00 90.81 89 LEU A C 1
ATOM 714 O O . LEU A 1 89 ? 18.275 -4.324 -13.904 1.00 90.81 89 LEU A O 1
ATOM 718 N N . GLU A 1 90 ? 20.336 -5.139 -13.562 1.00 92.12 90 GLU A N 1
ATOM 719 C CA . GLU A 1 90 ? 20.018 -5.802 -12.284 1.00 92.12 90 GLU A CA 1
ATOM 720 C C . GLU A 1 90 ? 19.400 -4.820 -11.270 1.00 92.12 90 GLU A C 1
ATOM 722 O O . GLU A 1 90 ? 18.494 -5.171 -10.511 1.00 92.12 90 GLU A O 1
ATOM 727 N N . GLU A 1 91 ? 19.852 -3.564 -11.290 1.00 93.88 91 GLU A N 1
ATOM 728 C CA . GLU A 1 91 ? 19.316 -2.480 -10.465 1.00 93.88 91 GLU A CA 1
ATOM 729 C C . GLU A 1 91 ? 17.839 -2.188 -10.752 1.00 93.88 91 GLU A C 1
ATOM 731 O O . GLU A 1 91 ? 17.074 -1.964 -9.814 1.00 93.88 91 GLU A O 1
ATOM 736 N N . ASP A 1 92 ? 17.408 -2.241 -12.017 1.00 93.12 92 ASP A N 1
ATOM 737 C CA . ASP A 1 92 ? 15.999 -2.048 -12.369 1.00 93.12 92 ASP A CA 1
ATOM 738 C C . ASP A 1 92 ? 15.146 -3.212 -11.827 1.00 93.12 92 ASP A C 1
ATOM 740 O O . ASP A 1 92 ? 14.050 -2.988 -11.309 1.00 93.12 92 ASP A O 1
ATOM 744 N N . GLY A 1 93 ? 15.667 -4.445 -11.862 1.00 91.75 93 GLY A N 1
ATOM 745 C CA . GLY A 1 93 ? 15.023 -5.617 -11.258 1.00 91.75 93 GLY A CA 1
ATOM 746 C C . GLY A 1 93 ? 14.887 -5.506 -9.734 1.00 91.75 93 GLY A C 1
ATOM 747 O O . GLY A 1 93 ? 13.798 -5.705 -9.190 1.00 91.75 93 GLY A O 1
ATOM 748 N N . LYS A 1 94 ? 15.960 -5.108 -9.037 1.00 94.94 94 LYS A N 1
ATOM 749 C CA . LYS A 1 94 ? 15.931 -4.846 -7.584 1.00 94.94 94 LYS A CA 1
ATOM 750 C C . LYS A 1 94 ? 14.942 -3.742 -7.235 1.00 94.94 94 LYS A C 1
ATOM 752 O O . LYS A 1 94 ? 14.119 -3.907 -6.336 1.00 94.94 94 LYS A O 1
ATOM 757 N N . ARG A 1 95 ? 14.959 -2.643 -7.990 1.00 96.00 95 ARG A N 1
ATOM 758 C CA . ARG A 1 95 ? 14.036 -1.522 -7.799 1.00 96.00 95 ARG A CA 1
ATOM 759 C C . ARG A 1 95 ? 12.577 -1.943 -7.990 1.00 96.00 95 ARG A C 1
ATOM 761 O O . ARG A 1 95 ? 11.710 -1.501 -7.235 1.00 96.00 95 ARG A O 1
ATOM 768 N N . LEU A 1 96 ? 12.294 -2.809 -8.965 1.00 95.56 96 LEU A N 1
ATOM 769 C CA . LEU A 1 96 ? 10.959 -3.370 -9.184 1.00 95.56 96 LEU A CA 1
ATOM 770 C C . LEU A 1 96 ? 10.493 -4.189 -7.972 1.00 95.56 96 LEU A C 1
ATOM 772 O O . LEU A 1 96 ? 9.353 -4.049 -7.519 1.00 95.56 96 LEU A O 1
ATOM 776 N N . GLU A 1 97 ? 11.369 -5.031 -7.428 1.00 95.75 97 GLU A N 1
ATOM 777 C CA . GLU A 1 97 ? 11.072 -5.826 -6.239 1.00 95.75 97 GLU A CA 1
ATOM 778 C C . GLU A 1 97 ? 10.831 -4.940 -5.005 1.00 95.75 97 GLU A C 1
ATOM 780 O O . GLU A 1 97 ? 9.857 -5.137 -4.272 1.00 95.75 97 GLU A O 1
ATOM 785 N N . GLU A 1 98 ? 11.671 -3.928 -4.795 1.00 97.56 98 GLU A N 1
ATOM 786 C CA . GLU A 1 98 ? 11.542 -2.968 -3.696 1.00 97.56 98 GLU A CA 1
ATOM 787 C C . GLU A 1 98 ? 10.230 -2.183 -3.762 1.00 97.56 98 GLU A C 1
ATOM 789 O O . GLU A 1 98 ? 9.527 -2.069 -2.750 1.00 97.56 98 GLU A O 1
ATOM 794 N N . LEU A 1 99 ? 9.853 -1.690 -4.947 1.00 98.00 99 LEU A N 1
ATOM 795 C CA . LEU A 1 99 ? 8.578 -1.003 -5.158 1.00 98.00 99 LEU A CA 1
ATOM 796 C C . LEU A 1 99 ? 7.396 -1.914 -4.816 1.00 98.00 99 LEU A C 1
ATOM 798 O O . LEU A 1 99 ? 6.521 -1.515 -4.044 1.00 98.00 99 LEU A O 1
ATOM 802 N N . ASN A 1 100 ? 7.398 -3.156 -5.304 1.00 97.44 100 ASN A N 1
ATOM 803 C CA . ASN A 1 100 ? 6.344 -4.126 -5.006 1.00 97.44 100 ASN A CA 1
ATOM 804 C C . ASN A 1 100 ? 6.246 -4.449 -3.507 1.00 97.44 100 ASN A C 1
ATOM 806 O O . ASN A 1 100 ? 5.151 -4.443 -2.934 1.00 97.44 100 ASN A O 1
ATOM 810 N N . ARG A 1 101 ? 7.382 -4.682 -2.835 1.00 97.88 101 ARG A N 1
ATOM 811 C CA . ARG A 1 101 ? 7.426 -4.924 -1.381 1.00 97.88 101 ARG A CA 1
ATOM 812 C C . ARG A 1 101 ? 6.915 -3.718 -0.592 1.00 97.88 101 ARG A C 1
ATOM 814 O O . ARG A 1 101 ? 6.155 -3.886 0.369 1.00 97.88 101 ARG A O 1
ATOM 821 N N . SER A 1 102 ? 7.298 -2.510 -1.003 1.00 97.69 102 SER A N 1
ATOM 822 C CA . SER A 1 102 ? 6.864 -1.259 -0.377 1.00 97.69 102 SER A CA 1
ATOM 823 C C . SER A 1 102 ? 5.353 -1.063 -0.517 1.00 97.69 102 SER A C 1
ATOM 825 O O . SER A 1 102 ? 4.671 -0.873 0.491 1.00 97.69 102 SER A O 1
ATOM 827 N N . ILE A 1 103 ? 4.807 -1.221 -1.729 1.00 98.12 103 ILE A N 1
ATOM 828 C CA . ILE A 1 103 ? 3.362 -1.145 -1.994 1.00 98.12 103 ILE A CA 1
ATOM 829 C C . ILE A 1 103 ? 2.604 -2.188 -1.168 1.00 98.12 103 ILE A C 1
ATOM 831 O O . ILE A 1 103 ? 1.621 -1.850 -0.513 1.00 98.12 103 ILE A O 1
ATOM 835 N N . SER A 1 104 ? 3.071 -3.442 -1.137 1.00 97.38 104 SER A N 1
ATOM 836 C CA . SER A 1 104 ? 2.440 -4.512 -0.352 1.00 97.38 104 SER A CA 1
ATOM 837 C C . SER A 1 104 ? 2.396 -4.182 1.143 1.00 97.38 104 SER A C 1
ATOM 839 O O . SER A 1 104 ? 1.377 -4.383 1.806 1.00 97.38 104 SER A O 1
ATOM 841 N N . THR A 1 105 ? 3.488 -3.638 1.680 1.00 96.94 105 THR A N 1
ATOM 842 C CA . THR A 1 105 ? 3.583 -3.260 3.096 1.00 96.94 105 THR A CA 1
ATOM 843 C C . THR A 1 105 ? 2.644 -2.106 3.434 1.00 96.94 105 THR A C 1
ATOM 845 O O . THR A 1 105 ? 1.929 -2.173 4.435 1.00 96.94 105 THR A O 1
ATOM 848 N N . LEU A 1 106 ? 2.607 -1.073 2.588 1.00 97.88 106 LEU A N 1
ATOM 849 C CA . LEU A 1 106 ? 1.702 0.064 2.753 1.00 97.88 106 LEU A CA 1
ATOM 850 C C . LEU A 1 106 ? 0.241 -0.379 2.655 1.00 97.88 106 LEU A C 1
ATOM 852 O O . LEU A 1 106 ? -0.557 -0.010 3.510 1.00 97.88 106 LEU A O 1
ATOM 856 N N . LYS A 1 107 ? -0.092 -1.237 1.683 1.00 97.62 107 LYS A N 1
ATOM 857 C CA . LYS A 1 107 ? -1.447 -1.767 1.512 1.00 97.62 107 LYS A CA 1
ATOM 858 C C . LYS A 1 107 ? -1.913 -2.544 2.741 1.00 97.62 107 LYS A C 1
ATOM 860 O O . LYS A 1 107 ? -3.018 -2.322 3.210 1.00 97.62 107 LYS A O 1
ATOM 865 N N . LYS A 1 108 ? -1.057 -3.385 3.330 1.00 97.06 108 LYS A N 1
ATOM 866 C CA . LYS A 1 108 ? -1.397 -4.107 4.569 1.00 97.06 108 LYS A CA 1
ATOM 867 C C . LYS A 1 108 ? -1.737 -3.160 5.723 1.00 97.06 108 LYS A C 1
ATOM 869 O O . LYS A 1 108 ? -2.653 -3.454 6.481 1.00 97.06 108 LYS A O 1
ATOM 874 N N . ARG A 1 109 ? -1.014 -2.042 5.870 1.00 97.44 109 ARG A N 1
ATOM 875 C CA . ARG A 1 109 ? -1.323 -1.025 6.895 1.00 97.44 109 ARG A CA 1
ATOM 876 C C . ARG A 1 109 ? -2.621 -0.290 6.583 1.00 97.44 109 ARG A C 1
ATOM 878 O O . ARG A 1 109 ? -3.487 -0.202 7.447 1.00 97.44 109 ARG A O 1
ATOM 885 N N . TYR A 1 110 ? -2.761 0.162 5.340 1.00 98.31 110 TYR A N 1
ATOM 886 C CA . TYR A 1 110 ? -3.969 0.795 4.822 1.00 98.31 110 TYR A CA 1
ATOM 887 C C . TYR A 1 110 ? -5.216 -0.072 5.079 1.00 98.31 110 TYR A C 1
ATOM 889 O O . TYR A 1 110 ? -6.190 0.413 5.648 1.00 98.31 110 TYR A O 1
ATOM 897 N N . ASP A 1 111 ? -5.154 -1.370 4.763 1.00 97.25 111 ASP A N 1
ATOM 898 C CA . ASP A 1 111 ? -6.270 -2.306 4.930 1.00 97.25 111 ASP A CA 1
ATOM 899 C C . ASP A 1 111 ? -6.676 -2.451 6.405 1.00 97.25 111 ASP A C 1
ATOM 901 O O . ASP A 1 111 ? -7.866 -2.489 6.715 1.00 97.25 111 ASP A O 1
ATOM 905 N N . VAL A 1 112 ? -5.707 -2.499 7.327 1.00 97.94 112 VAL A N 1
ATOM 906 C CA . VAL A 1 112 ? -5.990 -2.554 8.771 1.00 97.94 112 VAL A CA 1
ATOM 907 C C . VAL A 1 112 ? -6.688 -1.278 9.240 1.00 97.94 112 VAL A C 1
ATOM 909 O O . VAL A 1 112 ? -7.658 -1.362 9.989 1.00 97.94 112 VAL A O 1
ATOM 912 N N . TYR A 1 113 ? -6.240 -0.108 8.785 1.00 98.00 113 TYR A N 1
ATOM 913 C CA . TYR A 1 113 ? -6.777 1.168 9.268 1.00 98.00 113 TYR A CA 1
ATOM 914 C C . TYR A 1 113 ? -8.166 1.442 8.682 1.00 98.00 113 TYR A C 1
ATOM 916 O O . TYR A 1 113 ? -9.049 1.902 9.399 1.00 98.00 113 TYR A O 1
ATOM 924 N N . ILE A 1 114 ? -8.409 1.069 7.420 1.00 97.44 114 ILE A N 1
ATOM 925 C CA . ILE A 1 114 ? -9.751 1.083 6.817 1.00 97.44 114 ILE A CA 1
ATOM 926 C C . ILE A 1 114 ? -10.704 0.149 7.558 1.00 97.44 114 ILE A C 1
ATOM 928 O O . ILE A 1 114 ? -11.852 0.511 7.812 1.00 97.44 114 ILE A O 1
ATOM 932 N N . GLN A 1 115 ? -10.256 -1.063 7.898 1.00 96.88 115 GLN A N 1
ATOM 933 C CA . GLN A 1 115 ? -11.081 -1.992 8.671 1.00 96.88 115 GLN A CA 1
ATOM 934 C C . GLN A 1 115 ? -11.426 -1.419 10.044 1.00 96.88 115 GLN A C 1
ATOM 936 O O . GLN A 1 115 ? -12.542 -1.623 10.515 1.00 96.88 115 GLN A O 1
ATOM 941 N N . GLU A 1 116 ? -10.497 -0.701 10.673 1.00 97.81 116 GLU A N 1
ATOM 942 C CA . GLU A 1 116 ? -10.745 -0.061 11.959 1.00 97.81 116 GLU A CA 1
ATOM 943 C C . GLU A 1 116 ? -11.717 1.119 11.851 1.00 97.81 116 GLU A C 1
ATOM 945 O O . GLU A 1 116 ? -12.674 1.168 12.616 1.00 97.81 116 GLU A O 1
ATOM 950 N N . LEU A 1 117 ? -11.577 1.986 10.840 1.00 97.31 117 LEU A N 1
ATOM 951 C CA . LEU A 1 117 ? -12.564 3.033 10.536 1.00 97.31 117 LEU A CA 1
ATOM 952 C C . LEU A 1 117 ? -13.974 2.451 10.374 1.00 97.31 117 LEU A C 1
ATOM 954 O O . LEU A 1 117 ? -14.915 2.900 11.025 1.00 97.31 117 LEU A O 1
ATOM 958 N N . ARG A 1 118 ? -14.113 1.382 9.578 1.00 96.62 118 ARG A N 1
ATOM 959 C CA . ARG A 1 118 ? -15.404 0.700 9.379 1.00 96.62 118 ARG A CA 1
ATOM 960 C C . ARG A 1 118 ? -15.972 0.140 10.679 1.00 96.62 118 ARG A C 1
ATOM 962 O O . ARG A 1 118 ? -17.172 0.240 10.906 1.00 96.62 118 ARG A O 1
ATOM 969 N N . LYS A 1 119 ? -15.129 -0.446 11.537 1.00 97.38 119 LYS A N 1
ATOM 970 C CA . LYS A 1 119 ? -15.561 -0.946 12.852 1.00 97.38 119 LYS A CA 1
ATOM 971 C C . LYS A 1 119 ? -16.028 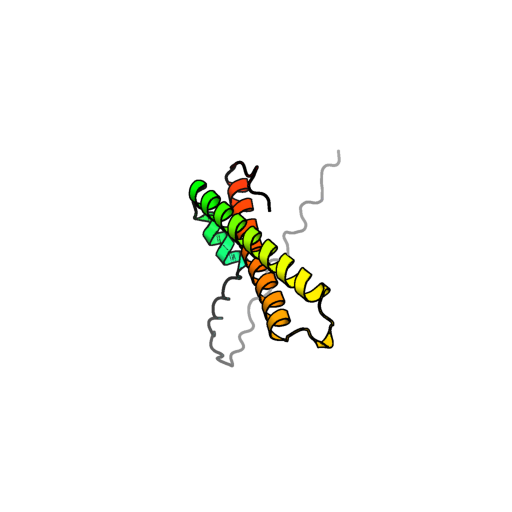0.173 13.778 1.00 97.38 119 LYS A C 1
ATOM 973 O O . LYS A 1 119 ? -16.960 -0.047 14.543 1.00 97.38 119 LYS A O 1
ATOM 978 N N . LYS A 1 120 ? -15.410 1.353 13.689 1.00 96.44 120 LYS A N 1
ATOM 979 C CA . LYS A 1 120 ? -15.803 2.552 14.441 1.00 96.44 120 LYS A CA 1
ATOM 980 C C . LYS A 1 120 ? -17.035 3.264 13.860 1.00 96.44 120 LYS A C 1
ATOM 982 O O . LYS A 1 120 ? -17.510 4.216 14.462 1.00 96.44 120 LYS A O 1
ATOM 987 N N . GLY A 1 121 ? -17.598 2.765 12.755 1.00 95.44 121 GLY A N 1
ATOM 988 C CA . GLY A 1 121 ? -18.814 3.303 12.135 1.00 95.44 121 GLY A CA 1
ATOM 989 C C . GLY A 1 121 ? -18.571 4.469 11.176 1.00 95.44 121 GLY A C 1
ATOM 990 O O . GLY A 1 121 ? -19.526 5.135 10.787 1.00 95.44 121 GLY A O 1
ATOM 991 N N . GLU A 1 122 ? -17.318 4.708 10.788 1.00 96.62 122 GLU A N 1
ATOM 992 C CA . GLU A 1 122 ? -16.946 5.792 9.880 1.00 96.62 122 GLU A CA 1
ATOM 993 C C . GLU A 1 122 ? -17.243 5.458 8.417 1.00 96.62 122 GLU A C 1
ATOM 995 O O . GLU A 1 122 ? -17.102 4.312 7.968 1.00 96.62 122 GLU A O 1
ATOM 1000 N N . ASP A 1 123 ? -17.580 6.492 7.644 1.00 94.00 123 ASP A N 1
ATOM 1001 C CA . ASP A 1 123 ? -17.670 6.380 6.194 1.00 94.00 123 ASP A CA 1
ATOM 1002 C C . ASP A 1 123 ? -16.269 6.243 5.581 1.00 94.00 123 ASP A C 1
ATOM 1004 O O . ASP A 1 123 ? -15.352 7.024 5.846 1.00 94.00 123 ASP A O 1
ATOM 1008 N N . THR A 1 124 ? -16.111 5.231 4.728 1.00 94.75 124 THR A N 1
ATOM 1009 C CA . THR A 1 124 ? -14.852 4.960 4.017 1.00 94.75 124 THR A CA 1
ATOM 1010 C C . THR A 1 124 ? -14.934 5.241 2.522 1.00 94.75 124 THR A C 1
ATOM 1012 O O . THR A 1 124 ? -13.970 4.974 1.804 1.00 94.75 124 THR A O 1
ATOM 1015 N N . SER A 1 125 ? -16.049 5.811 2.064 1.00 94.25 125 SER A N 1
ATOM 1016 C CA . SER A 1 125 ? -16.240 6.220 0.676 1.00 94.25 125 SER A CA 1
ATOM 1017 C C . SER A 1 125 ? -15.175 7.235 0.256 1.00 94.25 125 SER A C 1
ATOM 1019 O O . SER A 1 125 ? -14.875 8.195 0.971 1.00 94.25 125 SER A O 1
ATOM 1021 N N . GLY A 1 126 ? -14.578 7.027 -0.915 1.00 90.62 126 GLY A N 1
ATOM 1022 C CA . GLY A 1 126 ? -13.528 7.894 -1.454 1.00 90.62 126 GLY A CA 1
ATOM 1023 C C . GLY A 1 126 ? -12.127 7.593 -0.916 1.00 90.62 126 GLY A C 1
ATOM 1024 O O . GLY A 1 126 ? -11.156 8.221 -1.355 1.00 90.62 126 GLY A O 1
ATOM 1025 N N . LEU A 1 127 ? -11.977 6.628 -0.004 1.00 93.12 127 LEU A N 1
ATOM 1026 C CA . LEU A 1 127 ? -10.667 6.200 0.487 1.00 93.12 127 LEU A CA 1
ATOM 1027 C C . LEU A 1 127 ? -10.040 5.100 -0.379 1.00 93.12 127 LEU A C 1
ATOM 1029 O O . LEU A 1 127 ? -8.859 4.838 -0.216 1.00 93.12 127 LEU A O 1
ATOM 1033 N N . GLU A 1 128 ? -10.756 4.531 -1.351 1.00 90.19 128 GLU A N 1
ATOM 1034 C CA . GLU A 1 128 ? -10.340 3.375 -2.160 1.00 90.19 128 GLU A CA 1
ATOM 1035 C C . GLU A 1 128 ? -9.063 3.624 -2.998 1.00 90.19 128 GLU A C 1
ATOM 1037 O O . GLU A 1 128 ? -8.773 4.765 -3.384 1.00 90.19 128 GLU A O 1
ATOM 1042 N N . ILE A 1 129 ? -8.313 2.540 -3.276 1.00 87.19 129 ILE A N 1
ATOM 1043 C CA . ILE A 1 129 ? -7.005 2.505 -3.973 1.00 87.19 129 ILE A CA 1
ATOM 1044 C C . ILE A 1 129 ? -6.890 1.393 -5.015 1.00 87.19 129 ILE A C 1
ATOM 1046 O O . ILE A 1 129 ? -7.594 0.369 -4.882 1.00 87.19 129 ILE A O 1
#

Foldseek 3Di:
DDDDDDDPDPPPDPDDDDDDDDDDDDDDPPVPPDPDDDPLVVLLVVLLPDDLVVLVVLLQVLLVVLVVLVVVLVVLVVVCVVDPVVPDDVVSVVVNVVSVVVNVSSVSSSVSSLVSSVVVVHDCPPSDD